Protein AF-A0A026W3Y5-F1 (afdb_monomer_lite)

pLDDT: mean 74.81, std 19.96, range [33.53, 94.88]

Sequence (83 aa):
MNDPGSHVFGSVSDGVFHGKIVSPRSGAWYVERAHYYFPPHEINETLHSVIYHEDDVDDPYTDVRQVCDSFDSFIFMNLWMKA

Structure (mmCIF, N/CA/C/O backbone):
data_AF-A0A026W3Y5-F1
#
_entry.id   AF-A0A026W3Y5-F1
#
loop_
_atom_site.group_PDB
_atom_site.id
_atom_site.type_symbol
_atom_site.label_atom_id
_atom_site.label_alt_id
_atom_site.label_comp_id
_atom_site.label_asym_id
_atom_site.label_entity_id
_atom_site.label_seq_id
_atom_site.pdbx_PDB_ins_code
_atom_site.Cartn_x
_atom_site.Cartn_y
_atom_site.Cartn_z
_atom_site.occupancy
_atom_site.B_iso_or_equiv
_atom_site.auth_seq_id
_atom_site.auth_comp_id
_atom_site.auth_asym_id
_atom_site.auth_atom_id
_atom_site.pdbx_PDB_model_num
ATOM 1 N N . MET A 1 1 ? 22.012 8.001 -2.306 1.00 48.41 1 MET A N 1
ATOM 2 C CA . MET A 1 1 ? 20.654 7.908 -1.733 1.00 48.41 1 MET A CA 1
ATOM 3 C C . MET A 1 1 ? 19.667 8.468 -2.739 1.00 48.41 1 MET A C 1
ATOM 5 O O . MET A 1 1 ? 19.334 9.638 -2.694 1.00 48.41 1 MET A O 1
ATOM 9 N N . ASN A 1 2 ? 19.298 7.651 -3.713 1.00 63.25 2 ASN A N 1
ATOM 10 C CA . ASN A 1 2 ? 18.042 7.744 -4.442 1.00 63.25 2 ASN A CA 1
ATOM 11 C C . ASN A 1 2 ? 17.875 6.375 -5.1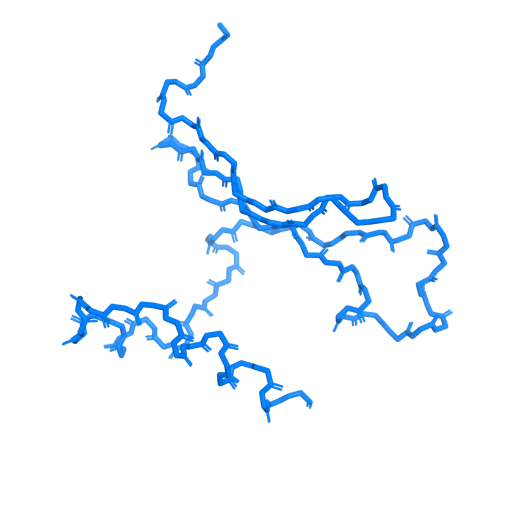01 1.00 63.25 2 ASN A C 1
ATOM 13 O O . ASN A 1 2 ? 18.884 5.760 -5.459 1.00 63.25 2 ASN A O 1
ATOM 17 N N . ASP A 1 3 ? 16.654 5.882 -5.196 1.00 78.50 3 ASP A N 1
ATOM 18 C CA . ASP A 1 3 ? 16.342 4.697 -5.980 1.00 78.50 3 ASP A CA 1
ATOM 19 C C . ASP A 1 3 ? 15.715 5.198 -7.286 1.00 78.50 3 ASP A C 1
ATOM 21 O O . ASP A 1 3 ? 14.543 5.576 -7.290 1.00 78.50 3 ASP A O 1
ATOM 25 N N . PRO A 1 4 ? 16.514 5.395 -8.356 1.00 87.69 4 PRO A N 1
ATOM 26 C CA . PRO A 1 4 ? 16.038 6.076 -9.550 1.00 87.69 4 PRO A CA 1
ATOM 27 C C . PRO A 1 4 ? 14.931 5.255 -10.201 1.00 87.69 4 PRO A C 1
ATOM 29 O O . PRO A 1 4 ? 15.118 4.076 -10.485 1.00 87.69 4 PRO A O 1
ATOM 32 N N . GLY A 1 5 ? 13.792 5.894 -10.446 1.00 87.00 5 GLY A N 1
ATOM 33 C CA . GLY A 1 5 ? 12.603 5.223 -10.962 1.00 87.00 5 GLY A CA 1
ATOM 34 C C . GLY A 1 5 ? 11.627 4.773 -9.879 1.00 87.00 5 GLY A C 1
ATOM 35 O O . GLY A 1 5 ? 10.535 4.340 -10.236 1.00 87.00 5 GLY A O 1
ATOM 36 N N . SER A 1 6 ? 11.951 4.931 -8.593 1.00 91.44 6 SER A N 1
ATOM 37 C CA . SER A 1 6 ? 10.978 4.709 -7.525 1.00 91.44 6 SER A CA 1
ATOM 38 C C . SER A 1 6 ? 9.946 5.825 -7.470 1.00 91.44 6 SER A C 1
ATOM 40 O O . SER A 1 6 ? 10.267 7.007 -7.620 1.00 91.44 6 SER A O 1
ATOM 42 N N . HIS A 1 7 ? 8.693 5.440 -7.269 1.00 94.06 7 HIS A N 1
ATOM 43 C CA . HIS A 1 7 ? 7.558 6.351 -7.283 1.00 94.06 7 HIS A CA 1
ATOM 44 C C . HIS A 1 7 ? 6.452 5.856 -6.348 1.00 94.06 7 HIS A C 1
ATOM 46 O O . HIS A 1 7 ? 6.369 4.673 -6.019 1.00 94.06 7 HIS A O 1
ATOM 52 N N . VAL A 1 8 ? 5.618 6.787 -5.888 1.00 94.44 8 VAL A N 1
ATOM 53 C CA . VAL A 1 8 ? 4.536 6.524 -4.934 1.00 94.44 8 VAL A CA 1
ATOM 54 C C . VAL A 1 8 ? 3.224 7.007 -5.532 1.00 94.44 8 VAL A C 1
ATOM 56 O O . VAL A 1 8 ? 3.132 8.144 -5.993 1.00 94.44 8 VAL A O 1
ATOM 59 N N . PHE A 1 9 ? 2.207 6.152 -5.489 1.00 94.69 9 PHE A N 1
ATOM 60 C CA . PHE A 1 9 ? 0.830 6.473 -5.849 1.00 94.69 9 PHE A CA 1
ATOM 61 C C . PHE A 1 9 ? -0.052 6.306 -4.619 1.00 94.69 9 PHE A C 1
ATOM 63 O O . PHE A 1 9 ? 0.069 5.307 -3.918 1.00 94.69 9 PHE A O 1
ATOM 70 N N . GLY A 1 10 ? -0.961 7.237 -4.353 1.00 94.00 10 GLY A N 1
ATOM 71 C CA . GLY A 1 10 ? -1.895 7.097 -3.240 1.00 94.00 10 GLY A CA 1
ATOM 72 C C . GLY A 1 10 ? -2.424 8.424 -2.734 1.00 94.00 10 GLY A C 1
ATOM 73 O O . GLY A 1 10 ? -2.252 9.468 -3.367 1.00 94.00 10 GLY A O 1
ATOM 74 N N . SER A 1 11 ? -3.047 8.369 -1.566 1.00 94.25 11 SER A N 1
ATOM 75 C CA . SER A 1 11 ? -3.590 9.533 -0.880 1.00 94.25 11 SER A CA 1
ATOM 76 C C . SER A 1 11 ? -3.327 9.455 0.614 1.00 94.25 11 SER A C 1
ATOM 78 O O . SER A 1 11 ? -3.138 8.387 1.195 1.00 94.25 11 SER A O 1
ATOM 80 N N . VAL A 1 12 ? -3.310 10.625 1.242 1.00 93.25 12 VAL A N 1
ATOM 81 C CA . VAL A 1 12 ? -3.310 10.750 2.696 1.00 93.25 12 VAL A CA 1
ATOM 82 C C . VAL A 1 12 ? -4.710 11.163 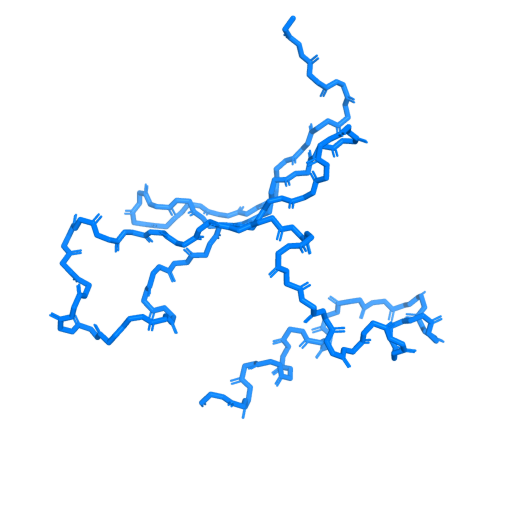3.103 1.00 93.25 12 VAL A C 1
ATOM 84 O O . VAL A 1 12 ? -5.275 12.108 2.555 1.00 93.25 12 VAL A O 1
ATOM 87 N N . SER A 1 13 ? -5.288 10.444 4.050 1.00 88.75 13 SER A N 1
ATOM 88 C CA . SER A 1 13 ? -6.601 10.753 4.606 1.00 88.75 13 SER A CA 1
ATOM 89 C C . SER A 1 13 ? -6.523 10.546 6.110 1.00 88.75 13 SER A C 1
ATOM 91 O O . SER A 1 13 ? -5.972 9.542 6.563 1.00 88.75 13 SER A O 1
ATOM 93 N N . ASP A 1 14 ? -7.011 11.518 6.879 1.00 86.75 14 ASP A N 1
ATOM 94 C CA . ASP A 1 14 ? -6.945 11.525 8.351 1.00 86.75 14 ASP A CA 1
ATOM 95 C C . ASP A 1 14 ? -5.516 11.344 8.899 1.00 86.75 14 ASP A C 1
ATOM 97 O O . ASP A 1 14 ? -5.292 10.704 9.920 1.00 86.75 14 ASP A O 1
ATOM 101 N N . GLY A 1 15 ? -4.520 11.868 8.176 1.00 88.38 15 GLY A N 1
ATOM 102 C CA . GLY A 1 15 ? -3.102 11.732 8.525 1.00 88.38 15 GLY A CA 1
ATOM 103 C C . GLY A 1 15 ? -2.481 10.364 8.214 1.00 88.38 15 GLY A C 1
ATOM 104 O O . GLY A 1 15 ? -1.285 10.191 8.425 1.00 88.38 15 GLY A O 1
ATOM 105 N N . VAL A 1 16 ? -3.247 9.414 7.666 1.00 89.06 16 VAL A N 1
ATOM 106 C CA . VAL A 1 16 ? -2.776 8.068 7.313 1.00 89.06 16 VAL A CA 1
ATOM 107 C C . VAL A 1 16 ? -2.637 7.943 5.796 1.00 89.06 16 VAL A C 1
ATOM 109 O O . VAL A 1 16 ? -3.591 8.182 5.050 1.00 89.06 16 VAL A O 1
ATOM 112 N N . PHE A 1 17 ? -1.444 7.569 5.331 1.00 92.81 17 PHE A N 1
ATOM 113 C CA . PHE A 1 17 ? -1.201 7.249 3.924 1.00 92.81 17 PHE A CA 1
ATOM 114 C C . PHE A 1 17 ? -1.790 5.882 3.571 1.00 92.81 17 PHE A C 1
ATOM 116 O O . PHE A 1 17 ? -1.658 4.925 4.332 1.00 92.81 17 PHE A O 1
ATOM 123 N N . HIS A 1 18 ? -2.391 5.792 2.391 1.00 92.75 18 HIS A N 1
ATOM 124 C CA . HIS A 1 18 ? -2.719 4.529 1.752 1.00 92.75 18 HIS A CA 1
ATOM 125 C C . HIS A 1 18 ? -2.424 4.622 0.253 1.00 92.75 18 HIS A C 1
ATOM 127 O O . HIS A 1 18 ? -2.658 5.656 -0.382 1.00 92.75 18 HIS A O 1
ATOM 133 N N . GLY A 1 19 ? -1.894 3.547 -0.320 1.00 94.12 19 GLY A N 1
ATOM 134 C CA . GLY A 1 19 ? -1.428 3.548 -1.698 1.00 94.12 19 GLY A CA 1
ATOM 135 C C . GLY A 1 19 ? -0.389 2.477 -1.993 1.00 94.12 19 GLY A C 1
ATOM 136 O O . GLY A 1 19 ? -0.238 1.507 -1.257 1.00 94.12 19 GLY A O 1
ATOM 137 N N . LYS A 1 20 ? 0.331 2.674 -3.093 1.00 94.88 20 LYS A N 1
ATOM 138 C CA . LYS A 1 20 ? 1.350 1.773 -3.619 1.00 94.88 20 LYS A CA 1
ATOM 139 C C . LYS A 1 20 ? 2.681 2.504 -3.726 1.00 94.88 20 LYS A C 1
ATOM 141 O O . LYS A 1 20 ? 2.764 3.589 -4.305 1.00 94.88 20 LYS A O 1
ATOM 146 N N . ILE A 1 21 ? 3.725 1.891 -3.195 1.00 94.38 21 ILE A N 1
ATOM 147 C CA . ILE A 1 21 ? 5.110 2.328 -3.337 1.00 94.38 21 ILE A CA 1
ATOM 148 C C . ILE A 1 21 ? 5.772 1.358 -4.307 1.00 94.38 21 ILE A C 1
ATOM 150 O O . ILE A 1 21 ? 5.683 0.150 -4.119 1.00 94.38 21 ILE A O 1
ATOM 154 N N . VAL A 1 22 ? 6.414 1.871 -5.349 1.00 93.94 22 VAL A N 1
ATOM 155 C CA . VAL A 1 22 ? 7.073 1.055 -6.372 1.00 93.94 22 VAL A CA 1
ATOM 156 C C . VAL A 1 22 ? 8.557 1.364 -6.366 1.00 93.94 22 VAL A C 1
ATOM 158 O O . VAL A 1 22 ? 8.953 2.526 -6.473 1.00 93.94 22 VAL A O 1
ATOM 161 N N . SER A 1 23 ? 9.366 0.314 -6.276 1.00 93.12 23 SER A N 1
ATOM 162 C CA . SER A 1 23 ? 10.801 0.343 -6.523 1.00 93.12 23 SER A CA 1
ATOM 163 C C . SER A 1 23 ? 11.140 -0.576 -7.696 1.00 93.12 23 SER A C 1
ATOM 165 O O . SER A 1 23 ? 10.749 -1.742 -7.692 1.00 93.12 23 SER A O 1
ATOM 167 N N . PRO A 1 24 ? 11.948 -0.121 -8.668 1.00 90.44 24 PRO A N 1
ATOM 168 C CA . PRO A 1 24 ? 12.443 -0.994 -9.731 1.00 90.44 24 PRO A CA 1
ATOM 169 C C . PRO A 1 24 ? 13.315 -2.154 -9.232 1.00 90.44 24 PRO A C 1
ATOM 171 O O . PRO A 1 24 ? 13.506 -3.125 -9.957 1.00 90.44 24 PRO A O 1
ATOM 174 N N . ARG A 1 25 ? 13.907 -2.038 -8.034 1.00 90.50 25 ARG A N 1
ATOM 175 C CA . ARG A 1 25 ? 14.854 -3.025 -7.490 1.00 90.50 25 ARG A CA 1
ATOM 176 C C . ARG A 1 25 ? 14.255 -3.919 -6.417 1.00 90.50 25 ARG A C 1
ATOM 178 O O . ARG A 1 25 ? 14.717 -5.044 -6.267 1.00 90.50 25 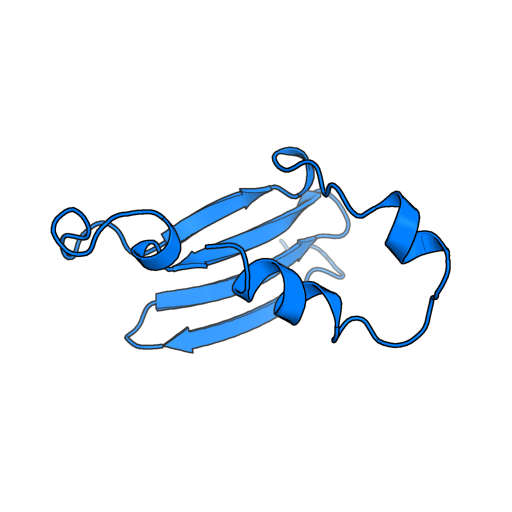ARG A O 1
ATOM 185 N N . SER A 1 26 ? 13.302 -3.404 -5.650 1.00 90.12 26 SER A N 1
ATOM 186 C CA . SER A 1 26 ? 12.725 -4.099 -4.499 1.00 90.12 26 SER A CA 1
ATOM 187 C C . SER A 1 26 ? 11.220 -4.299 -4.619 1.00 90.12 26 SER A C 1
ATOM 189 O O . SER A 1 26 ? 10.571 -4.423 -3.589 1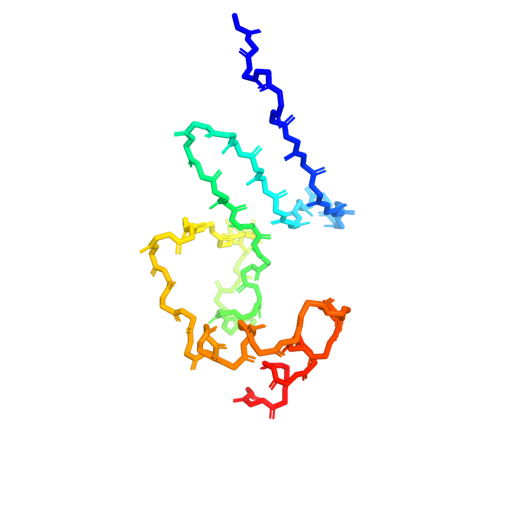.00 90.12 26 SER A O 1
ATOM 191 N N . GLY A 1 27 ? 10.680 -4.246 -5.837 1.00 91.31 27 GLY A N 1
ATOM 192 C CA . GLY A 1 27 ? 9.275 -4.525 -6.107 1.00 91.31 27 GLY A CA 1
ATOM 193 C C . GLY A 1 27 ? 8.309 -3.465 -5.583 1.00 91.31 27 GLY A C 1
ATOM 194 O O . GLY A 1 27 ? 8.667 -2.302 -5.340 1.00 91.31 27 GLY A O 1
ATOM 195 N N . ALA A 1 28 ? 7.053 -3.869 -5.447 1.00 92.62 28 ALA A N 1
ATOM 196 C CA . ALA A 1 28 ? 5.959 -3.029 -5.001 1.00 92.62 28 ALA A CA 1
ATOM 197 C C . ALA A 1 28 ? 5.465 -3.367 -3.592 1.00 92.62 28 ALA A C 1
ATOM 199 O O . ALA A 1 28 ? 5.281 -4.519 -3.212 1.00 92.62 28 ALA A O 1
ATOM 200 N N . TRP A 1 29 ? 5.199 -2.308 -2.832 1.00 93.69 29 TRP A N 1
ATOM 201 C CA . TRP A 1 29 ? 4.670 -2.360 -1.478 1.00 93.69 29 TRP A CA 1
ATOM 202 C C . TRP A 1 29 ? 3.300 -1.701 -1.464 1.00 93.69 29 TRP A C 1
ATOM 204 O O . TRP A 1 29 ? 3.128 -0.592 -1.981 1.00 93.69 29 TRP A O 1
ATOM 214 N N . TYR A 1 30 ? 2.340 -2.363 -0.839 1.00 92.62 30 TYR A N 1
ATOM 215 C CA . TYR A 1 30 ? 0.986 -1.855 -0.685 1.00 92.62 30 TYR A CA 1
ATOM 216 C C . TYR A 1 30 ? 0.780 -1.414 0.756 1.00 92.62 30 TYR A C 1
ATOM 218 O O . TYR A 1 30 ? 1.201 -2.091 1.690 1.00 92.62 30 TYR A O 1
ATOM 226 N N . VAL A 1 31 ? 0.157 -0.252 0.925 1.00 94.00 31 VAL A N 1
ATOM 227 C CA . VAL A 1 31 ? -0.210 0.313 2.221 1.00 94.00 31 VAL A CA 1
ATOM 228 C C . VAL A 1 31 ? -1.715 0.506 2.217 1.00 94.00 31 VAL A C 1
ATOM 230 O O . VAL A 1 31 ? -2.239 1.379 1.524 1.00 94.00 31 VAL A O 1
ATOM 233 N N . GLU A 1 32 ? -2.413 -0.305 2.996 1.00 91.25 32 GLU A N 1
ATOM 234 C CA . GLU A 1 32 ? -3.867 -0.279 3.103 1.00 91.25 32 GLU A CA 1
ATOM 235 C C . GLU A 1 32 ? -4.302 0.132 4.501 1.00 91.25 32 GLU A C 1
ATOM 237 O O . GLU A 1 32 ? -3.552 0.012 5.470 1.00 91.25 32 GLU A O 1
ATOM 242 N N . ARG A 1 33 ? -5.527 0.645 4.625 1.00 88.75 33 ARG A N 1
ATOM 243 C CA . ARG A 1 33 ? -6.056 1.035 5.930 1.00 88.75 33 ARG A CA 1
ATOM 244 C C . ARG A 1 33 ? -6.404 -0.218 6.728 1.00 88.75 33 ARG A C 1
ATOM 246 O O . ARG A 1 33 ? -7.109 -1.095 6.240 1.00 88.75 33 ARG A O 1
ATOM 253 N N . ALA A 1 34 ? -5.970 -0.262 7.987 1.00 86.94 34 ALA A N 1
ATOM 254 C CA . ALA A 1 34 ? -6.199 -1.412 8.867 1.00 86.94 34 ALA A CA 1
ATOM 255 C C . ALA A 1 34 ? -7.689 -1.776 9.018 1.00 86.94 34 ALA A C 1
ATOM 257 O O . ALA A 1 34 ? -8.027 -2.940 9.219 1.00 86.94 34 ALA A O 1
ATOM 258 N N . HIS A 1 35 ? -8.589 -0.804 8.844 1.00 84.50 35 HIS A N 1
ATOM 259 C CA . HIS A 1 35 ? -10.025 -1.024 8.977 1.00 84.50 35 HIS A CA 1
ATOM 260 C C . HIS A 1 35 ? -10.669 -1.928 7.930 1.00 84.50 35 HIS A C 1
ATOM 262 O O . HIS A 1 35 ? -11.825 -2.304 8.102 1.00 84.50 35 HIS A O 1
ATOM 268 N N . TYR A 1 36 ? -9.950 -2.279 6.864 1.00 83.88 36 TYR A N 1
ATOM 269 C CA . TYR A 1 36 ? -10.409 -3.296 5.920 1.00 83.88 36 TYR A CA 1
ATOM 270 C C . TYR A 1 36 ? -10.266 -4.721 6.463 1.00 83.88 36 TYR A C 1
ATOM 272 O O . TYR A 1 36 ? -10.972 -5.613 6.007 1.00 83.88 36 TYR A O 1
ATOM 280 N N . TYR A 1 37 ? -9.378 -4.938 7.436 1.00 83.25 37 TYR A N 1
ATOM 281 C CA . TYR A 1 37 ? -8.991 -6.279 7.886 1.00 83.25 37 TYR A CA 1
ATOM 282 C C . TYR A 1 37 ? -9.354 -6.563 9.337 1.00 83.25 37 TYR A C 1
ATOM 284 O O . TYR A 1 37 ? -9.608 -7.710 9.694 1.00 83.25 37 TYR A O 1
ATOM 292 N N . PHE A 1 38 ? -9.379 -5.528 10.172 1.00 83.31 38 PHE A N 1
ATOM 293 C CA . PHE A 1 38 ? -9.702 -5.658 11.585 1.00 83.31 38 PHE A CA 1
ATOM 294 C C . PHE A 1 38 ? -11.089 -5.079 11.852 1.00 83.31 38 PHE A C 1
ATOM 296 O O . PHE A 1 38 ? -11.439 -4.034 11.297 1.00 83.31 38 PHE A O 1
ATOM 303 N N . PRO A 1 39 ? -11.906 -5.726 12.694 1.00 81.62 39 PRO A N 1
ATOM 304 C CA . PRO A 1 39 ? -13.213 -5.202 13.030 1.00 81.62 39 PRO A CA 1
ATOM 305 C C . PRO A 1 39 ? -13.080 -3.874 13.803 1.00 81.62 39 PRO A C 1
ATOM 307 O O . PRO A 1 39 ? -12.106 -3.682 14.531 1.00 81.62 39 PRO A O 1
ATOM 310 N N . PRO A 1 40 ? -14.073 -2.964 13.731 1.00 73.56 40 PRO A N 1
ATOM 311 C CA . PRO A 1 40 ? -13.952 -1.607 14.280 1.00 73.56 40 PRO A CA 1
ATOM 312 C C . PRO A 1 40 ? -13.592 -1.515 15.769 1.00 73.56 40 PRO A C 1
ATOM 314 O O . PRO A 1 40 ? -13.087 -0.492 16.211 1.00 73.56 40 PRO A O 1
ATOM 317 N N . HIS A 1 41 ? -13.859 -2.568 16.543 1.00 73.50 41 HIS A N 1
ATOM 318 C CA . HIS A 1 41 ? -13.550 -2.635 17.972 1.00 73.50 41 HIS A CA 1
ATOM 319 C C . HIS A 1 41 ? -12.103 -3.059 18.279 1.00 73.50 41 HIS A C 1
ATOM 321 O O . HIS A 1 41 ? -11.671 -2.931 19.420 1.00 73.50 41 HIS A O 1
ATOM 327 N N . GLU A 1 42 ? -11.364 -3.565 17.288 1.00 69.06 42 GLU A N 1
ATOM 328 C CA . GLU A 1 42 ? -9.942 -3.924 17.399 1.00 69.06 42 GLU A CA 1
ATOM 329 C C . GLU A 1 42 ? -9.021 -2.840 16.828 1.00 69.06 42 GLU A C 1
ATOM 331 O O . GLU A 1 42 ? -7.844 -2.765 17.185 1.00 69.06 42 GLU A O 1
ATOM 336 N N . ILE A 1 43 ? -9.560 -1.959 15.981 1.00 66.94 43 ILE A N 1
ATOM 337 C CA . ILE A 1 43 ? -8.856 -0.791 15.455 1.00 66.94 43 ILE A CA 1
ATOM 338 C C . ILE A 1 43 ? -8.836 0.287 16.535 1.00 66.94 43 ILE A C 1
ATOM 340 O O . ILE A 1 43 ? -9.586 1.261 16.517 1.00 66.94 43 ILE A O 1
ATOM 344 N N . ASN A 1 44 ? -7.962 0.102 17.512 1.00 63.53 44 ASN A N 1
ATOM 345 C CA . ASN A 1 44 ? -7.575 1.201 18.380 1.00 63.53 44 ASN A CA 1
ATOM 346 C C . ASN A 1 44 ? -6.816 2.251 17.551 1.00 63.53 44 ASN A C 1
ATOM 348 O O . ASN A 1 44 ? -6.292 1.940 16.478 1.00 63.53 44 ASN A O 1
ATOM 352 N N . GLU A 1 45 ? -6.674 3.474 18.073 1.00 65.06 45 GLU A N 1
ATOM 353 C CA . GLU A 1 45 ? -5.859 4.561 17.489 1.00 65.06 45 GLU A CA 1
ATOM 354 C C . GLU A 1 45 ? -4.363 4.210 17.314 1.00 65.06 45 GLU A C 1
ATOM 356 O O . GLU A 1 45 ? -3.536 5.093 17.144 1.00 65.06 45 GLU A O 1
ATOM 361 N N . THR A 1 46 ? -3.980 2.940 17.408 1.00 72.69 46 THR A N 1
ATOM 362 C CA . THR A 1 46 ? -2.621 2.432 17.234 1.00 72.69 46 THR A CA 1
ATOM 363 C C . THR A 1 46 ? -2.459 1.601 15.959 1.00 72.69 46 THR A C 1
ATOM 365 O O . THR A 1 46 ? -1.336 1.451 15.478 1.00 72.69 46 THR A O 1
ATOM 368 N N . LEU A 1 47 ? -3.547 1.058 15.395 1.00 82.19 47 LEU A N 1
ATOM 369 C CA . LEU A 1 47 ? -3.523 0.227 14.187 1.00 82.19 47 LEU A CA 1
ATOM 370 C C . LEU A 1 47 ? -4.054 1.025 12.997 1.00 82.19 47 LEU A C 1
ATOM 372 O O . LEU A 1 47 ? -5.254 1.087 12.749 1.00 82.19 47 LEU A O 1
ATOM 376 N N . HIS A 1 48 ? -3.146 1.648 12.250 1.00 85.19 48 HIS A N 1
ATOM 377 C CA . HIS A 1 48 ? -3.523 2.543 11.151 1.00 85.19 48 HIS A CA 1
ATOM 378 C C . HIS A 1 48 ? -3.414 1.899 9.770 1.00 85.19 48 HIS A C 1
ATOM 380 O O . HIS A 1 48 ? -4.227 2.189 8.887 1.00 85.19 48 HIS A O 1
ATOM 386 N N . SER A 1 49 ? -2.439 1.008 9.581 1.00 89.62 49 SER A N 1
ATOM 387 C CA . SER A 1 49 ? -2.100 0.487 8.261 1.00 89.62 49 SER A CA 1
ATOM 388 C C . SER A 1 49 ? -1.699 -0.980 8.298 1.00 89.62 49 SER A C 1
ATOM 390 O O . SER A 1 49 ? -1.070 -1.436 9.251 1.00 89.62 49 SER A O 1
ATOM 392 N N . VAL A 1 50 ? -2.022 -1.686 7.220 1.00 90.69 50 VAL A N 1
ATOM 393 C CA . VAL A 1 50 ? -1.444 -2.984 6.864 1.00 90.69 50 VAL A CA 1
ATOM 394 C C . VAL A 1 50 ? -0.501 -2.746 5.692 1.00 90.69 50 VAL A C 1
ATOM 396 O O . VAL A 1 50 ? -0.856 -2.039 4.748 1.00 90.69 50 VAL A O 1
ATOM 399 N N . ILE A 1 51 ? 0.713 -3.285 5.785 1.00 92.19 51 ILE A N 1
ATOM 400 C CA . ILE A 1 51 ? 1.755 -3.132 4.768 1.00 92.19 51 ILE A CA 1
ATOM 401 C C . ILE A 1 51 ? 2.201 -4.523 4.340 1.00 92.19 51 ILE A C 1
ATOM 403 O O . ILE A 1 51 ? 2.540 -5.333 5.201 1.00 92.19 51 ILE A O 1
ATOM 407 N N . TYR A 1 52 ? 2.204 -4.786 3.038 1.00 92.69 52 TYR A N 1
ATOM 408 C CA . TYR A 1 52 ? 2.627 -6.069 2.477 1.00 92.69 52 TYR A CA 1
ATOM 409 C C . TYR A 1 52 ? 3.386 -5.884 1.162 1.00 92.69 52 TYR A C 1
ATOM 411 O O . TYR A 1 52 ? 3.212 -4.875 0.464 1.00 92.69 52 TYR A O 1
ATOM 419 N N . HIS A 1 53 ? 4.250 -6.850 0.847 1.00 92.81 53 HIS A N 1
ATOM 420 C CA . HIS A 1 53 ? 4.967 -6.904 -0.420 1.00 92.81 53 HIS A CA 1
ATOM 421 C C . HIS A 1 53 ? 4.136 -7.620 -1.486 1.00 92.81 53 HIS A C 1
ATOM 423 O O . HIS A 1 53 ? 3.320 -8.481 -1.164 1.00 92.81 53 HIS A O 1
ATOM 429 N N . GLU A 1 54 ? 4.353 -7.298 -2.761 1.00 87.94 54 GLU A N 1
ATOM 430 C CA . GLU A 1 54 ? 3.676 -7.995 -3.861 1.00 87.94 54 GLU A CA 1
ATOM 431 C C . GLU A 1 54 ? 3.959 -9.504 -3.892 1.00 87.94 54 GLU A C 1
ATOM 433 O O . GLU A 1 54 ? 3.077 -10.269 -4.257 1.00 87.94 54 GLU A O 1
ATOM 438 N N . ASP A 1 55 ? 5.136 -9.933 -3.430 1.00 89.25 55 ASP A N 1
ATOM 439 C CA . ASP A 1 55 ? 5.493 -11.358 -3.345 1.00 89.25 55 ASP A CA 1
ATOM 440 C C . ASP A 1 55 ? 4.799 -12.097 -2.183 1.00 89.25 55 ASP A C 1
ATOM 442 O O . ASP A 1 55 ? 4.807 -13.325 -2.148 1.00 89.25 55 ASP A O 1
ATOM 446 N N . ASP A 1 56 ? 4.215 -11.373 -1.220 1.00 88.31 56 ASP A N 1
ATOM 447 C CA . ASP A 1 56 ? 3.527 -11.970 -0.065 1.00 88.31 56 ASP A CA 1
ATOM 448 C C . ASP A 1 56 ? 2.053 -12.298 -0.368 1.00 88.31 56 ASP A C 1
ATOM 450 O O . ASP A 1 56 ? 1.352 -12.866 0.475 1.00 88.31 56 ASP A O 1
ATOM 454 N N . VAL A 1 57 ? 1.558 -11.910 -1.549 1.00 82.50 57 VAL A N 1
ATOM 455 C CA . VAL A 1 57 ? 0.156 -12.058 -1.944 1.00 82.50 57 VAL A CA 1
ATOM 456 C C . VAL A 1 57 ? 0.063 -12.740 -3.300 1.00 82.50 57 VAL A C 1
ATOM 458 O O . VAL A 1 57 ? 0.451 -12.186 -4.324 1.00 82.50 57 VAL A O 1
ATOM 461 N N . ASP A 1 58 ? -0.557 -13.916 -3.321 1.00 78.69 58 ASP A N 1
ATOM 462 C CA . ASP A 1 58 ? -0.953 -14.558 -4.568 1.00 78.69 58 ASP A CA 1
ATOM 463 C C . ASP A 1 58 ? -2.167 -13.829 -5.156 1.00 78.69 58 ASP A C 1
ATOM 465 O O . ASP A 1 58 ? -3.233 -13.777 -4.538 1.00 78.69 58 ASP A O 1
ATOM 469 N N . ASP A 1 59 ? -2.032 -13.278 -6.365 1.00 68.31 59 ASP A N 1
ATOM 470 C CA . ASP A 1 59 ? -3.164 -12.729 -7.111 1.00 68.31 59 ASP A CA 1
ATOM 471 C C . ASP A 1 59 ? -3.901 -13.860 -7.855 1.00 68.31 59 ASP A C 1
ATOM 473 O O . ASP A 1 59 ? -3.413 -14.347 -8.885 1.00 68.31 59 ASP A O 1
ATOM 477 N N . PRO A 1 60 ? -5.106 -14.263 -7.398 1.00 69.75 60 PRO A N 1
ATOM 478 C CA . PRO A 1 60 ? -5.849 -15.377 -7.984 1.00 69.75 60 PRO A CA 1
ATOM 479 C C . PRO A 1 60 ? -6.373 -15.082 -9.399 1.00 69.75 60 PRO A C 1
ATOM 481 O O . PRO A 1 60 ? -6.941 -15.970 -10.033 1.00 69.75 60 PRO A O 1
ATOM 484 N N . TYR A 1 61 ? -6.215 -13.853 -9.900 1.00 61.88 61 TYR A N 1
ATOM 485 C CA . TYR A 1 61 ? -6.633 -13.439 -11.239 1.00 61.88 61 TYR A CA 1
ATOM 486 C C . TYR A 1 61 ? -5.456 -13.077 -12.155 1.00 61.88 61 TYR A C 1
ATOM 488 O O . TYR A 1 61 ? -5.689 -12.524 -13.234 1.00 61.88 61 TYR A O 1
ATOM 496 N N . THR A 1 62 ? -4.217 -13.410 -11.778 1.00 64.62 62 THR A N 1
ATOM 497 C CA . THR A 1 62 ? -3.011 -13.148 -12.589 1.00 64.62 62 THR A CA 1
ATOM 498 C C . THR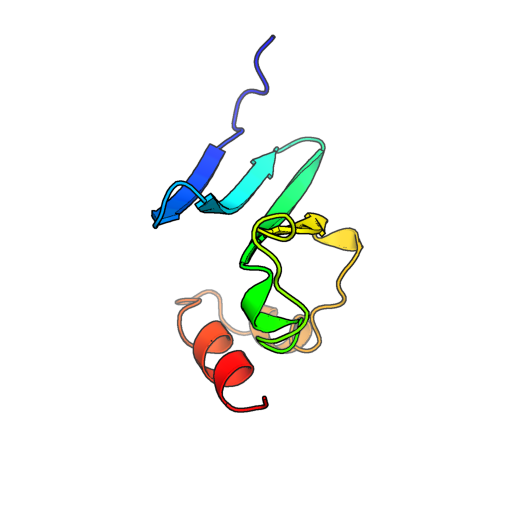 A 1 62 ? -3.171 -13.648 -14.028 1.00 64.62 62 THR A C 1
ATOM 500 O O . THR A 1 62 ? -2.937 -12.905 -14.982 1.00 64.62 62 THR A O 1
ATOM 503 N N . ASP A 1 63 ? -3.678 -14.872 -14.189 1.00 66.56 63 ASP A N 1
ATOM 504 C CA . ASP A 1 63 ? -3.868 -15.511 -15.498 1.00 66.56 63 ASP A CA 1
ATOM 505 C C . ASP A 1 63 ? -4.975 -14.851 -16.337 1.00 66.56 63 ASP A C 1
ATOM 507 O O . ASP A 1 63 ? -4.976 -14.934 -17.564 1.00 66.56 63 ASP A O 1
ATOM 511 N N . VAL A 1 6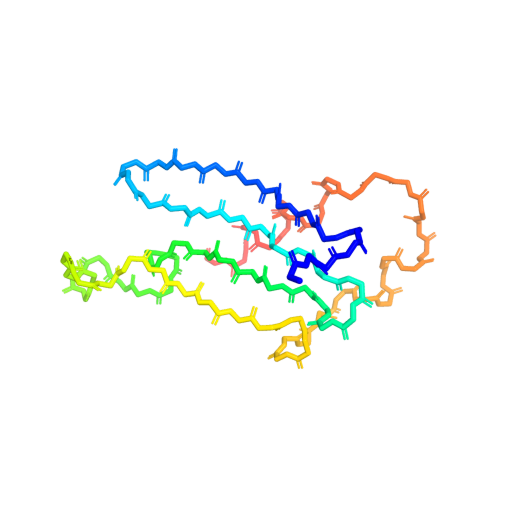4 ? -5.920 -14.164 -15.689 1.00 69.38 64 VAL A N 1
ATOM 512 C CA . VAL A 1 64 ? -7.006 -13.436 -16.361 1.00 69.38 64 VAL A CA 1
ATOM 513 C C . VAL A 1 64 ? -6.517 -12.070 -16.852 1.00 69.38 64 VAL A C 1
ATOM 515 O O . VAL A 1 64 ? -6.936 -11.617 -17.917 1.00 69.38 64 VAL A O 1
ATOM 518 N N . ARG A 1 65 ? -5.601 -11.425 -16.113 1.00 60.91 65 ARG A N 1
ATOM 519 C CA . ARG A 1 65 ? -5.032 -10.110 -16.464 1.00 60.91 65 ARG A CA 1
ATOM 520 C C . ARG A 1 65 ? -4.163 -10.149 -17.716 1.00 60.91 65 ARG A C 1
ATOM 522 O O . ARG A 1 65 ? -4.258 -9.242 -18.534 1.00 60.91 65 ARG A O 1
ATOM 529 N N . GLN A 1 66 ? -3.391 -11.219 -17.919 1.00 57.41 66 GLN A N 1
ATOM 530 C CA . GLN A 1 66 ? -2.513 -11.352 -19.093 1.00 57.41 66 GLN A CA 1
ATOM 531 C C . GLN A 1 66 ? -3.262 -11.367 -20.436 1.00 57.41 66 GLN A C 1
ATOM 533 O O . GLN A 1 66 ? -2.655 -11.186 -21.488 1.00 57.41 66 GLN A O 1
ATOM 538 N N . VAL A 1 67 ? -4.580 -11.582 -20.423 1.00 50.84 67 VAL A N 1
ATOM 539 C CA . VAL A 1 67 ? -5.384 -11.691 -21.644 1.00 50.84 67 VAL A CA 1
ATOM 540 C C . VAL A 1 67 ? -5.835 -10.321 -22.175 1.00 50.84 67 VAL A C 1
ATOM 542 O O . VAL A 1 67 ? -6.204 -10.230 -23.346 1.00 50.84 67 VAL A O 1
ATOM 545 N N . CYS A 1 68 ? -5.776 -9.237 -21.389 1.00 44.97 68 CYS A N 1
ATOM 546 C CA . CYS A 1 68 ? -6.195 -7.905 -21.841 1.00 44.97 68 CYS A CA 1
ATOM 547 C C . CYS A 1 68 ? -5.349 -6.774 -21.232 1.00 44.97 68 CYS A C 1
ATOM 549 O O . CYS A 1 68 ? -5.713 -6.199 -20.210 1.00 44.97 68 CYS A O 1
ATOM 551 N N . ASP A 1 69 ? -4.297 -6.365 -21.947 1.00 45.34 69 ASP A N 1
ATOM 552 C CA . ASP A 1 69 ? -3.587 -5.088 -21.760 1.00 45.34 69 ASP A CA 1
ATOM 553 C C . ASP A 1 69 ? -4.467 -3.885 -22.170 1.00 45.34 69 ASP A C 1
ATOM 555 O O . ASP A 1 69 ? -4.169 -3.140 -23.106 1.00 45.34 69 ASP A O 1
ATOM 559 N N . SER A 1 70 ? -5.609 -3.695 -21.506 1.00 47.69 70 SER A N 1
ATOM 560 C CA . SER A 1 70 ? -6.445 -2.507 -21.678 1.00 47.69 70 SER A CA 1
ATOM 561 C C . SER A 1 70 ? -7.319 -2.277 -20.440 1.00 47.69 70 SER A C 1
ATOM 563 O O . SER A 1 70 ? -8.363 -2.900 -20.270 1.00 47.69 70 SER A O 1
ATOM 565 N N . PHE A 1 71 ? -6.879 -1.326 -19.608 1.00 42.41 71 PHE A N 1
ATOM 566 C CA . PHE A 1 71 ? -7.596 -0.684 -18.495 1.00 42.41 71 PHE A CA 1
ATOM 567 C C . PHE A 1 71 ? -7.892 -1.536 -17.239 1.00 42.41 71 PHE A C 1
ATOM 569 O O . PHE A 1 71 ? -9.004 -2.015 -17.009 1.00 42.41 71 PHE A O 1
ATOM 576 N N . ASP A 1 72 ? -6.905 -1.555 -16.333 1.00 49.00 72 ASP A N 1
ATOM 577 C CA . ASP A 1 72 ? -6.940 -2.055 -14.945 1.00 49.00 72 ASP A CA 1
ATOM 578 C C . ASP A 1 72 ? -7.843 -1.229 -13.996 1.00 49.00 72 ASP A C 1
ATOM 580 O O . ASP A 1 72 ? -7.432 -0.745 -12.944 1.00 49.00 72 ASP A O 1
ATOM 584 N N . SER A 1 73 ? -9.112 -1.028 -14.352 1.00 45.12 73 SER A N 1
ATOM 585 C CA . SER A 1 73 ? -10.113 -0.422 -13.450 1.00 45.12 73 SER A CA 1
ATOM 586 C C . SER A 1 73 ? -11.189 -1.413 -12.996 1.00 45.12 73 SER A C 1
ATOM 588 O O . SER A 1 73 ? -11.878 -1.161 -12.012 1.00 45.12 73 SER A O 1
ATOM 590 N N . PHE A 1 74 ? -11.322 -2.564 -13.664 1.00 39.78 74 PHE A N 1
ATOM 591 C CA . PHE A 1 74 ? -12.399 -3.525 -13.393 1.00 39.78 74 PHE A CA 1
ATOM 592 C C . PHE A 1 74 ? -12.102 -4.521 -12.264 1.00 39.78 74 PHE A C 1
ATOM 594 O O . PHE A 1 74 ? -13.030 -5.009 -11.620 1.00 39.78 74 PHE A O 1
ATOM 601 N N . ILE A 1 75 ? -10.832 -4.819 -11.982 1.00 46.84 75 ILE A N 1
ATOM 602 C CA . ILE A 1 75 ? -10.483 -5.902 -11.046 1.00 46.84 75 ILE A CA 1
ATOM 603 C C . ILE A 1 75 ? -10.573 -5.449 -9.587 1.00 46.84 75 ILE A C 1
ATOM 605 O O . ILE A 1 75 ? -11.073 -6.200 -8.749 1.00 46.84 75 ILE A O 1
ATOM 609 N N . PHE A 1 76 ? -10.228 -4.191 -9.299 1.00 42.88 76 PHE A N 1
ATOM 610 C CA . PHE A 1 76 ? -10.456 -3.598 -7.977 1.00 42.88 76 PHE A CA 1
ATOM 611 C C . PHE A 1 76 ? -11.941 -3.611 -7.578 1.00 42.88 76 PHE A C 1
ATOM 613 O O . PHE A 1 76 ? -12.258 -3.824 -6.411 1.00 42.88 76 PHE A O 1
ATOM 620 N N . MET A 1 77 ? -12.864 -3.464 -8.537 1.00 34.91 77 MET A N 1
ATOM 621 C CA . MET A 1 77 ? -14.304 -3.471 -8.255 1.00 34.91 77 MET A CA 1
ATOM 622 C C . MET A 1 77 ? -14.826 -4.866 -7.868 1.00 34.91 77 MET A C 1
ATOM 624 O O . MET A 1 77 ? -15.706 -4.975 -7.018 1.00 34.91 77 MET A O 1
ATOM 628 N N . ASN A 1 78 ? -14.255 -5.937 -8.433 1.00 33.66 78 ASN A N 1
ATOM 629 C CA . ASN A 1 78 ? -14.662 -7.310 -8.116 1.00 33.66 78 ASN A CA 1
ATOM 630 C C . ASN A 1 78 ? -14.126 -7.802 -6.766 1.00 33.66 78 ASN A C 1
ATOM 632 O O . ASN A 1 78 ? -14.803 -8.588 -6.104 1.00 33.66 78 ASN A O 1
ATOM 636 N N . LEU A 1 79 ? -12.952 -7.329 -6.329 1.00 38.06 79 LEU A N 1
ATOM 637 C CA . LEU A 1 79 ? -12.439 -7.636 -4.989 1.00 38.06 79 LEU A CA 1
ATOM 638 C C . LEU A 1 79 ? -13.340 -7.027 -3.895 1.00 38.06 79 LEU A C 1
ATOM 640 O O . LEU A 1 79 ? -13.547 -7.642 -2.855 1.00 38.06 79 LEU A O 1
ATOM 644 N N . TRP A 1 80 ? -13.960 -5.874 -4.176 1.00 38.97 80 TRP A N 1
ATOM 645 C CA . TRP A 1 80 ? -14.869 -5.173 -3.261 1.00 38.97 80 TRP A CA 1
ATOM 646 C C . TRP A 1 80 ? -16.232 -5.864 -3.068 1.00 38.97 80 TRP A C 1
ATOM 648 O O . TRP A 1 80 ? -16.905 -5.620 -2.076 1.00 38.97 80 TRP A O 1
ATOM 658 N N . MET A 1 81 ? -16.658 -6.736 -3.993 1.00 34.31 81 MET A N 1
ATOM 659 C CA . MET A 1 81 ? -17.972 -7.405 -3.931 1.00 34.31 81 MET A CA 1
ATOM 660 C C . MET A 1 81 ? -17.971 -8.745 -3.183 1.00 34.31 81 MET A C 1
ATOM 662 O O . MET A 1 81 ? -19.027 -9.365 -3.058 1.00 34.31 81 MET A O 1
ATOM 666 N N . LYS A 1 82 ? -16.812 -9.230 -2.725 1.00 33.53 82 LYS A N 1
ATOM 667 C CA . LYS A 1 82 ? -16.688 -10.565 -2.115 1.00 33.53 82 LYS A CA 1
ATOM 668 C C . LYS A 1 82 ? -16.318 -10.551 -0.628 1.00 33.53 82 LYS A C 1
ATOM 670 O O . LYS A 1 82 ? -15.971 -11.606 -0.101 1.00 33.53 82 LYS A O 1
ATOM 675 N N . ALA A 1 83 ? -16.422 -9.390 0.016 1.00 37.38 83 ALA A N 1
ATOM 676 C CA . ALA A 1 83 ? -16.303 -9.214 1.461 1.00 37.38 83 ALA A CA 1
ATOM 677 C C . ALA A 1 83 ? -17.678 -8.950 2.089 1.00 37.38 83 ALA A C 1
ATOM 679 O O . ALA A 1 83 ? -18.480 -8.223 1.458 1.00 37.38 83 ALA A O 1
#

Radius of gyration: 15.04 Å; chains: 1; bounding box: 39×27×40 Å

Secondary structure (DSSP, 8-state):
---TT-EEEEEEETTEEEEEEEETTTEEEEEEEGGGTS-TTT--TT--EEEEEGGGS--TTHHHHTT--S-TTHHHHHHTT--

Organism: Ooceraea biroi (NCBI:txid2015173)

Foldseek 3Di:
DDQPPWDWDFDADPNATFGWTAGPVQGIKGWDACCVPDPPVPPDVPRGTDIDGPVVDDDPCPVVVVVDPDDPPPPVVVVVVPD